Protein AF-A0A2N2KG08-F1 (afdb_monomer_lite)

Secondary structure (DSSP, 8-state):
-HHHHHHHHHHHHHHHHHHHHHHHHGGGSSSPPPGGGTHHHHHHHHHTTSS-HHHHHHHHHHH-

Structure (mmCIF, N/CA/C/O backbone):
data_AF-A0A2N2KG08-F1
#
_entry.id   AF-A0A2N2KG08-F1
#
loop_
_atom_site.group_PDB
_atom_site.id
_atom_site.type_symbol
_atom_site.label_atom_id
_atom_site.label_alt_id
_atom_site.label_comp_id
_atom_site.label_asym_id
_atom_site.label_entity_id
_atom_site.label_seq_id
_atom_site.pdbx_PDB_ins_code
_atom_site.Cartn_x
_atom_site.Cartn_y
_atom_site.Cartn_z
_atom_site.occupancy
_atom_site.B_iso_or_equiv
_atom_site.auth_seq_id
_atom_site.auth_comp_id
_atom_site.auth_asym_id
_atom_site.auth_atom_id
_atom_site.pdbx_PDB_model_num
ATOM 1 N N . MET A 1 1 ? 2.977 18.866 1.247 1.00 62.75 1 MET A N 1
ATOM 2 C CA . MET A 1 1 ? 3.434 17.623 1.913 1.00 62.75 1 MET A CA 1
ATOM 3 C C . MET A 1 1 ? 2.272 16.753 2.385 1.00 62.75 1 MET A C 1
ATOM 5 O O . MET A 1 1 ? 2.252 15.594 2.010 1.00 62.75 1 MET A O 1
ATOM 9 N N . HIS A 1 2 ? 1.278 17.282 3.109 1.00 81.00 2 HIS A N 1
ATOM 10 C CA . HIS A 1 2 ? 0.105 16.503 3.555 1.00 81.00 2 HIS A CA 1
ATOM 11 C C . HIS A 1 2 ? -0.770 15.952 2.410 1.00 81.00 2 HIS A C 1
ATOM 13 O O . HIS A 1 2 ? -1.194 14.805 2.464 1.00 81.00 2 HIS A O 1
ATOM 19 N N . GLU A 1 3 ? -0.963 16.729 1.339 1.00 90.31 3 GLU A N 1
ATOM 20 C CA . GLU A 1 3 ? -1.728 16.324 0.144 1.00 90.31 3 GLU A CA 1
ATOM 21 C C . GLU A 1 3 ? -1.223 15.012 -0.487 1.00 90.31 3 GLU A C 1
ATOM 23 O O . GLU A 1 3 ? -2.016 14.137 -0.813 1.00 90.31 3 GLU A O 1
ATOM 28 N N . LEU A 1 4 ? 0.100 14.837 -0.604 1.00 87.94 4 LEU A N 1
ATOM 29 C CA . LEU A 1 4 ? 0.712 13.640 -1.200 1.00 87.94 4 LEU A CA 1
ATOM 30 C C . LEU A 1 4 ? 0.476 12.385 -0.356 1.00 87.94 4 LEU A C 1
ATOM 32 O O . LEU A 1 4 ? 0.183 11.325 -0.899 1.00 87.94 4 LEU A O 1
ATOM 36 N N . ILE A 1 5 ? 0.582 12.513 0.967 1.00 89.38 5 ILE A N 1
ATOM 37 C CA . ILE A 1 5 ? 0.345 11.402 1.895 1.00 89.38 5 ILE A CA 1
ATOM 38 C C . ILE A 1 5 ? -1.129 10.997 1.838 1.00 89.38 5 ILE A C 1
ATOM 40 O O . ILE A 1 5 ? -1.435 9.816 1.714 1.00 89.38 5 ILE A O 1
ATOM 44 N N . ASN A 1 6 ? -2.041 11.971 1.848 1.00 90.75 6 ASN A N 1
ATOM 45 C CA . ASN A 1 6 ? -3.471 11.704 1.725 1.00 90.75 6 ASN A CA 1
ATOM 46 C C . ASN A 1 6 ? -3.813 11.059 0.376 1.00 90.75 6 ASN A C 1
ATOM 48 O O . ASN A 1 6 ? -4.587 10.108 0.337 1.00 90.75 6 ASN A O 1
ATOM 52 N N . ALA A 1 7 ? -3.208 11.521 -0.722 1.00 92.31 7 ALA A N 1
ATOM 53 C CA . ALA A 1 7 ? -3.384 10.911 -2.036 1.00 92.31 7 ALA A CA 1
ATOM 54 C C . ALA A 1 7 ? -2.899 9.452 -2.055 1.00 92.31 7 ALA A C 1
ATOM 56 O O . ALA A 1 7 ? -3.623 8.582 -2.538 1.00 92.31 7 ALA A O 1
ATOM 57 N N . LEU A 1 8 ? -1.729 9.161 -1.475 1.00 91.00 8 LEU A N 1
ATOM 58 C CA . LEU A 1 8 ? -1.204 7.798 -1.347 1.00 91.00 8 LEU A CA 1
ATOM 59 C C . LEU A 1 8 ? -2.156 6.907 -0.539 1.00 91.00 8 LEU A C 1
ATOM 61 O O . LEU A 1 8 ? -2.540 5.836 -1.005 1.00 91.00 8 LEU A O 1
ATOM 65 N N . LEU A 1 9 ? -2.571 7.370 0.642 1.00 92.75 9 LEU A N 1
ATOM 66 C CA . LEU A 1 9 ? -3.482 6.643 1.526 1.00 92.75 9 LEU A CA 1
ATOM 67 C C . LEU A 1 9 ? -4.825 6.361 0.856 1.00 92.75 9 LEU A C 1
ATOM 69 O O . LEU A 1 9 ? -5.303 5.231 0.897 1.00 92.75 9 LEU A O 1
ATOM 73 N N . ASN A 1 10 ? -5.406 7.361 0.197 1.00 93.62 10 ASN A N 1
ATOM 74 C CA . ASN A 1 10 ? -6.669 7.207 -0.517 1.00 93.62 10 ASN A CA 1
ATOM 75 C C . ASN A 1 10 ? -6.534 6.236 -1.691 1.00 93.62 10 ASN A C 1
ATOM 77 O O . ASN A 1 10 ? -7.433 5.431 -1.914 1.00 93.62 10 ASN A O 1
ATOM 81 N N . THR A 1 11 ? -5.409 6.272 -2.410 1.00 93.19 11 THR A N 1
ATOM 82 C CA . THR A 1 11 ? -5.153 5.360 -3.533 1.00 93.19 11 THR A CA 1
ATOM 83 C C . THR A 1 11 ? -5.000 3.923 -3.040 1.00 93.19 11 THR A C 1
ATOM 85 O O . THR A 1 11 ? -5.671 3.032 -3.553 1.00 93.19 11 THR A O 1
ATOM 88 N N . LEU A 1 12 ? -4.194 3.692 -2.000 1.00 93.69 12 LEU A N 1
ATOM 89 C CA . LEU A 1 12 ? -4.025 2.364 -1.401 1.00 93.69 12 LEU A CA 1
ATOM 90 C C . LEU A 1 12 ? -5.331 1.819 -0.829 1.00 93.69 12 LEU A C 1
ATOM 92 O O . LEU A 1 12 ? -5.660 0.655 -1.046 1.00 93.69 12 LEU A O 1
ATOM 96 N N . ASN A 1 13 ? -6.100 2.666 -0.148 1.00 93.19 13 ASN A N 1
ATOM 97 C CA . ASN A 1 13 ? -7.400 2.279 0.379 1.00 93.19 13 ASN A CA 1
ATOM 98 C C . ASN A 1 13 ? -8.391 1.935 -0.746 1.00 93.19 13 ASN A C 1
ATOM 100 O O . ASN A 1 13 ? -9.106 0.942 -0.653 1.00 93.19 13 ASN A O 1
ATOM 104 N N . ALA A 1 14 ? -8.394 2.710 -1.837 1.00 94.75 14 ALA A N 1
ATOM 105 C CA . ALA A 1 14 ? -9.239 2.456 -3.002 1.00 94.75 14 ALA A CA 1
ATOM 106 C C . ALA A 1 14 ? -8.845 1.174 -3.757 1.00 94.75 14 ALA A C 1
ATOM 108 O O . ALA A 1 14 ? -9.720 0.450 -4.229 1.00 94.75 14 ALA A O 1
ATOM 109 N N . MET A 1 15 ? -7.547 0.875 -3.863 1.00 93.75 15 MET A N 1
ATOM 110 C CA . MET A 1 15 ? -7.056 -0.367 -4.475 1.00 93.75 15 MET A CA 1
ATOM 111 C C . MET A 1 15 ? -7.273 -1.592 -3.573 1.00 93.75 15 MET A C 1
ATOM 113 O O . MET A 1 15 ? -7.369 -2.719 -4.066 1.00 93.75 15 MET A O 1
ATOM 117 N N . GLY A 1 16 ? -7.350 -1.385 -2.259 1.00 93.25 16 GLY A N 1
ATOM 118 C CA . GLY A 1 16 ? -7.594 -2.437 -1.284 1.00 93.25 16 GLY A CA 1
ATOM 119 C C . GLY A 1 16 ? -6.479 -3.488 -1.231 1.00 93.25 16 GLY A C 1
ATOM 120 O O . GLY A 1 16 ? -5.338 -3.270 -1.636 1.00 93.25 16 GLY A O 1
ATOM 121 N N . TYR A 1 17 ? -6.826 -4.675 -0.736 1.00 95.38 17 TYR A N 1
ATOM 122 C CA . TYR A 1 17 ? -5.900 -5.806 -0.615 1.00 95.38 17 TYR A CA 1
ATOM 123 C C . TYR A 1 17 ? -5.275 -6.283 -1.940 1.00 95.38 17 TYR A C 1
ATOM 125 O O . TYR A 1 17 ? -4.075 -6.559 -1.940 1.00 95.38 17 TYR A O 1
ATOM 133 N N . PRO A 1 18 ? -6.007 -6.344 -3.076 1.00 94.94 18 PRO A N 1
ATOM 134 C CA . PRO A 1 18 ? -5.397 -6.660 -4.368 1.00 94.94 18 PRO A CA 1
ATOM 135 C C . PRO A 1 18 ? -4.333 -5.638 -4.777 1.00 94.94 18 PRO A C 1
ATOM 137 O O . PRO A 1 18 ? -3.329 -6.003 -5.381 1.00 94.94 18 PRO A O 1
ATOM 140 N N . GLY A 1 19 ? -4.527 -4.367 -4.410 1.00 93.75 19 GLY A N 1
ATOM 141 C CA . GLY A 1 19 ? -3.537 -3.321 -4.626 1.00 93.75 19 GLY A CA 1
ATOM 142 C C . GLY A 1 19 ? -2.219 -3.595 -3.920 1.00 93.75 19 GLY A C 1
ATOM 143 O O . GLY A 1 19 ? -1.168 -3.483 -4.541 1.00 93.75 19 GLY A O 1
ATOM 144 N N . ILE A 1 20 ? -2.286 -4.009 -2.652 1.00 94.62 20 ILE A N 1
ATOM 145 C CA . ILE A 1 20 ? -1.104 -4.399 -1.872 1.00 94.62 20 ILE A CA 1
ATOM 146 C C . ILE A 1 20 ? -0.371 -5.548 -2.570 1.00 94.62 20 ILE A C 1
ATOM 148 O O . ILE A 1 20 ? 0.830 -5.447 -2.788 1.00 94.62 20 ILE A O 1
ATOM 152 N N . PHE A 1 21 ? -1.087 -6.598 -2.980 1.00 94.75 21 PHE A N 1
ATOM 153 C CA . PHE A 1 21 ? -0.488 -7.742 -3.673 1.00 94.75 21 PHE A CA 1
ATOM 154 C C . PHE A 1 21 ? 0.224 -7.334 -4.970 1.00 94.75 21 PHE A C 1
ATOM 156 O O . PHE A 1 21 ? 1.377 -7.696 -5.177 1.00 94.75 21 PHE A O 1
ATOM 163 N N . VAL A 1 22 ? -0.436 -6.551 -5.831 1.00 93.00 22 VAL A N 1
ATOM 164 C CA . VAL A 1 22 ? 0.143 -6.125 -7.115 1.00 93.00 22 VAL A CA 1
ATOM 165 C C . VAL A 1 22 ? 1.349 -5.216 -6.902 1.00 93.00 22 VAL A C 1
ATOM 167 O O . VAL A 1 22 ? 2.374 -5.416 -7.544 1.00 93.00 22 VAL A O 1
ATOM 170 N N . LEU A 1 23 ? 1.249 -4.237 -5.999 1.00 92.88 23 LEU A N 1
ATOM 171 C CA . LEU A 1 23 ? 2.351 -3.314 -5.721 1.00 92.88 23 LEU A CA 1
ATOM 172 C C . LEU A 1 23 ? 3.561 -4.040 -5.124 1.00 92.88 23 LEU A C 1
ATOM 174 O O . LEU A 1 23 ? 4.688 -3.709 -5.474 1.00 92.88 23 LEU A O 1
ATOM 178 N N . MET A 1 24 ? 3.333 -5.053 -4.287 1.00 93.81 24 MET A N 1
ATOM 179 C CA . MET A 1 24 ? 4.400 -5.892 -3.735 1.00 93.81 24 MET A CA 1
ATOM 180 C C . MET A 1 24 ? 4.988 -6.837 -4.791 1.00 93.81 24 MET A C 1
ATOM 182 O O . MET A 1 24 ? 6.201 -6.953 -4.882 1.00 93.81 24 MET A O 1
ATOM 186 N N . ALA A 1 25 ? 4.180 -7.402 -5.692 1.00 92.06 25 ALA A N 1
ATOM 187 C CA . ALA A 1 25 ? 4.693 -8.162 -6.840 1.00 92.06 25 ALA A CA 1
ATOM 188 C C . ALA A 1 25 ? 5.525 -7.309 -7.807 1.00 92.06 25 ALA A C 1
ATOM 190 O O . ALA A 1 25 ? 6.421 -7.809 -8.491 1.00 92.06 25 ALA A O 1
ATOM 191 N N . MET A 1 26 ? 5.261 -6.002 -7.853 1.00 91.38 26 MET A N 1
ATOM 192 C CA . MET A 1 26 ? 6.060 -5.055 -8.624 1.00 91.38 26 MET A CA 1
ATOM 193 C C . MET A 1 26 ? 7.415 -4.727 -7.982 1.00 91.38 26 MET A C 1
ATOM 195 O O . MET A 1 26 ? 8.250 -4.138 -8.671 1.00 91.38 26 MET A O 1
ATOM 199 N N . GLU A 1 27 ? 7.678 -5.126 -6.732 1.00 87.19 27 GLU A N 1
ATOM 200 C CA . GLU A 1 27 ? 8.970 -4.934 -6.050 1.00 87.19 27 GLU A CA 1
ATOM 201 C C . GLU A 1 27 ? 10.132 -5.571 -6.838 1.00 87.19 27 GLU A C 1
ATOM 203 O O . GLU A 1 27 ? 11.209 -4.987 -6.925 1.00 87.19 27 GLU A O 1
ATOM 208 N N . SER A 1 28 ? 9.889 -6.705 -7.513 1.00 80.00 28 SER A N 1
ATOM 209 C CA . SER A 1 28 ? 10.873 -7.408 -8.361 1.00 80.00 28 SER A CA 1
ATOM 210 C C . SER A 1 28 ? 10.791 -7.041 -9.859 1.00 80.00 28 SER A C 1
ATOM 212 O O . SER A 1 28 ? 11.385 -7.699 -10.715 1.00 80.00 28 SER A O 1
ATOM 214 N N . SER A 1 29 ? 10.016 -6.011 -10.217 1.00 86.12 29 SER A N 1
ATOM 215 C CA . SER A 1 29 ? 9.774 -5.632 -11.617 1.00 86.12 29 SER A CA 1
ATOM 216 C C . SER A 1 29 ? 10.780 -4.605 -12.160 1.00 86.12 29 SER A C 1
ATOM 218 O O . SER A 1 29 ? 11.667 -4.125 -11.460 1.00 86.12 29 SER A O 1
ATOM 220 N N . ILE A 1 30 ? 10.622 -4.229 -13.436 1.00 83.12 30 ILE A N 1
ATOM 221 C CA . ILE A 1 30 ? 11.438 -3.197 -14.106 1.00 83.12 30 ILE A CA 1
ATOM 222 C C . ILE A 1 30 ? 11.286 -1.826 -13.417 1.00 83.12 30 ILE A C 1
ATOM 224 O O . ILE A 1 30 ? 12.209 -1.013 -13.454 1.00 83.12 30 ILE A O 1
ATOM 228 N N . ILE A 1 31 ? 10.133 -1.574 -12.784 1.00 84.75 31 ILE A N 1
ATOM 229 C CA . ILE A 1 31 ? 9.873 -0.387 -11.961 1.00 84.75 31 ILE A CA 1
ATOM 230 C C . ILE A 1 31 ? 9.660 -0.875 -10.521 1.00 84.75 31 ILE A C 1
ATOM 232 O O . ILE A 1 31 ? 8.516 -1.123 -10.132 1.00 84.75 31 ILE A O 1
ATOM 236 N N . PRO A 1 32 ? 10.739 -1.064 -9.742 1.00 82.62 32 PRO A N 1
ATOM 237 C CA . PRO A 1 32 ? 10.632 -1.591 -8.391 1.00 82.62 32 PRO A CA 1
ATOM 238 C C . PRO A 1 32 ? 9.882 -0.598 -7.500 1.00 82.62 32 PRO A C 1
ATOM 240 O O . PRO A 1 32 ? 10.276 0.564 -7.366 1.00 82.62 32 PRO A O 1
ATOM 243 N N . VAL A 1 33 ? 8.787 -1.060 -6.900 1.00 88.31 33 VAL A N 1
ATOM 244 C CA . VAL A 1 33 ? 8.045 -0.307 -5.885 1.00 88.31 33 VAL A CA 1
ATOM 245 C C 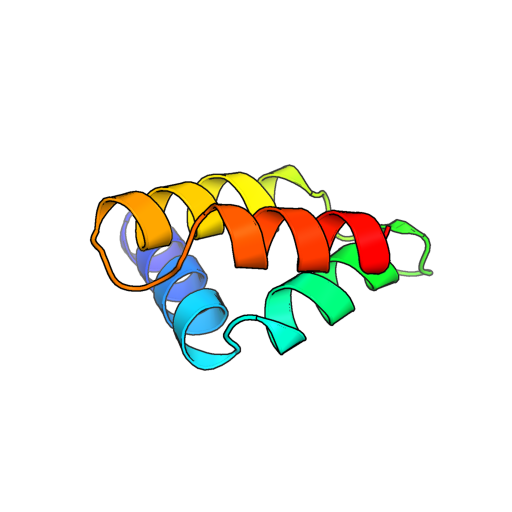. VAL A 1 33 ? 8.594 -0.700 -4.509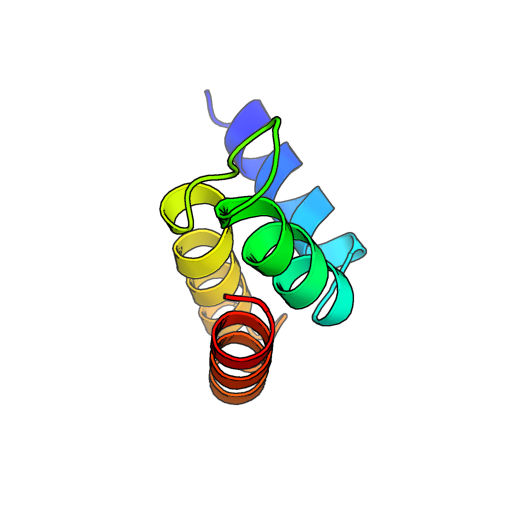 1.00 88.31 33 VA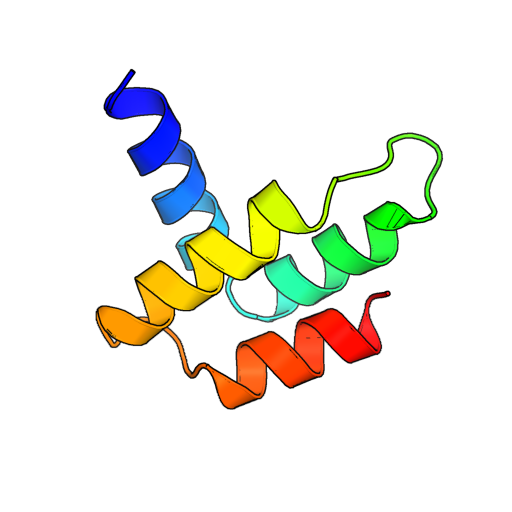L A C 1
ATOM 247 O O . VAL A 1 33 ? 8.549 -1.883 -4.181 1.00 88.31 33 VAL A O 1
ATOM 250 N N . PRO A 1 34 ? 9.098 0.243 -3.691 1.00 89.19 34 PRO A N 1
ATOM 251 C CA . PRO A 1 34 ? 9.597 -0.083 -2.358 1.00 89.19 34 PRO A CA 1
ATOM 252 C C . PRO A 1 34 ? 8.443 -0.453 -1.422 1.00 89.19 34 PRO A C 1
ATOM 254 O O . PRO A 1 34 ? 7.430 0.258 -1.363 1.00 89.19 34 PRO A O 1
ATOM 257 N N . SER A 1 35 ? 8.606 -1.522 -0.645 1.00 91.56 35 SER A N 1
ATOM 258 C CA . SER A 1 35 ? 7.585 -1.993 0.298 1.00 91.56 35 SER A CA 1
ATOM 259 C C . SER A 1 35 ? 7.264 -0.972 1.405 1.00 91.56 35 SER A C 1
ATOM 261 O O . SER A 1 35 ? 6.149 -0.969 1.937 1.00 91.56 35 SER A O 1
ATOM 263 N N . GLU A 1 36 ? 8.151 -0.010 1.683 1.00 90.88 36 GLU A N 1
ATOM 264 C CA . GLU A 1 36 ? 7.923 1.113 2.607 1.00 90.88 36 GLU A CA 1
ATOM 265 C C . GLU A 1 36 ? 6.842 2.097 2.131 1.00 90.88 36 GLU A C 1
ATOM 267 O O . GLU A 1 36 ? 6.270 2.826 2.945 1.00 90.88 36 GLU A O 1
ATOM 272 N N . PHE A 1 37 ? 6.522 2.117 0.833 1.00 89.56 37 PHE A N 1
ATOM 273 C CA . PHE A 1 37 ? 5.417 2.920 0.298 1.00 89.56 37 PHE A CA 1
ATOM 274 C C . PHE A 1 37 ? 4.070 2.193 0.338 1.00 89.56 37 PHE A C 1
ATOM 276 O O . PHE A 1 37 ? 3.041 2.820 0.094 1.00 89.56 37 PHE A O 1
ATOM 283 N N . VAL A 1 38 ? 4.059 0.897 0.661 1.00 93.69 38 VAL A N 1
ATOM 284 C CA . VAL A 1 38 ? 2.854 0.056 0.647 1.00 93.69 38 VAL A CA 1
ATOM 285 C C . VAL A 1 38 ? 2.490 -0.391 2.061 1.00 93.69 38 VAL A C 1
ATOM 287 O O . VAL A 1 38 ? 1.380 -0.129 2.529 1.00 93.69 38 VAL A O 1
ATOM 290 N N . MET A 1 39 ? 3.432 -1.010 2.777 1.00 94.50 39 MET A N 1
ATOM 291 C CA . MET A 1 39 ? 3.175 -1.678 4.056 1.00 94.50 39 MET A CA 1
ATOM 292 C C . MET A 1 39 ? 2.926 -0.710 5.225 1.00 94.50 39 MET A C 1
ATOM 294 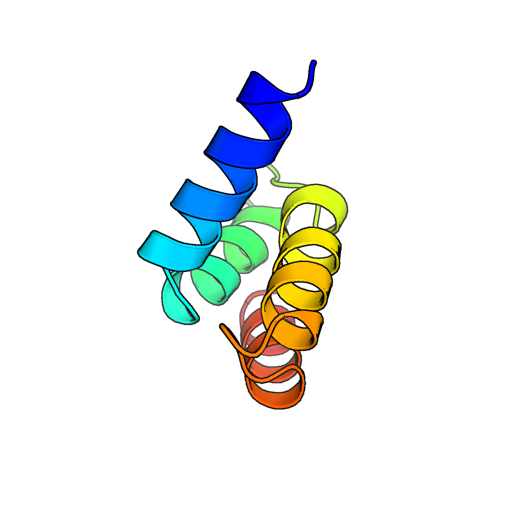O O . MET A 1 39 ? 1.931 -0.900 5.929 1.00 94.50 39 MET A O 1
ATOM 298 N N . PRO A 1 40 ? 3.727 0.352 5.455 1.00 94.38 40 PRO A N 1
ATOM 299 C CA . PRO A 1 40 ? 3.431 1.331 6.504 1.00 94.38 40 PRO A CA 1
ATOM 300 C C . PRO A 1 40 ? 2.098 2.073 6.293 1.00 94.38 40 PRO A C 1
ATOM 302 O O . PRO A 1 40 ? 1.326 2.165 7.250 1.00 94.38 40 PRO A O 1
ATOM 305 N N . PRO A 1 41 ? 1.748 2.545 5.076 1.00 93.69 41 PRO A N 1
ATOM 306 C CA . PRO A 1 41 ? 0.428 3.122 4.821 1.00 93.69 41 PRO A CA 1
ATOM 307 C C . PRO A 1 41 ? -0.722 2.118 4.997 1.00 93.69 41 PRO A C 1
ATOM 309 O O . PRO A 1 41 ? -1.743 2.473 5.583 1.00 93.69 41 PRO A O 1
ATOM 312 N N . ALA A 1 42 ? -0.557 0.859 4.573 1.00 94.75 42 ALA A N 1
ATOM 313 C CA . ALA A 1 42 ? -1.539 -0.198 4.834 1.00 94.75 42 ALA A CA 1
ATOM 314 C C . ALA A 1 42 ? -1.705 -0.471 6.340 1.00 94.75 42 ALA A C 1
ATOM 316 O O . ALA A 1 42 ? -2.825 -0.636 6.821 1.00 94.75 42 ALA A O 1
ATOM 317 N N . GLY A 1 43 ? -0.612 -0.445 7.108 1.00 94.75 43 GLY A N 1
ATOM 318 C CA . GLY A 1 43 ? -0.634 -0.528 8.569 1.00 94.75 43 GLY A CA 1
ATOM 319 C C . GLY A 1 43 ? -1.345 0.660 9.221 1.00 94.75 43 GLY A C 1
ATOM 320 O O . GLY A 1 43 ? -2.127 0.478 10.154 1.00 94.75 43 GLY A O 1
ATOM 321 N N . TYR A 1 44 ? -1.150 1.869 8.692 1.00 94.88 44 TYR A N 1
ATOM 322 C CA . TYR A 1 44 ? -1.866 3.065 9.137 1.00 94.88 44 TYR A CA 1
ATOM 323 C C . TYR A 1 44 ? -3.372 2.980 8.842 1.00 94.88 44 TYR A C 1
ATOM 325 O O . TYR A 1 44 ? -4.192 3.249 9.721 1.00 94.88 44 TYR A O 1
ATOM 333 N N . LEU A 1 45 ? -3.758 2.543 7.640 1.00 94.12 45 LEU A N 1
ATOM 334 C CA . LEU A 1 45 ? -5.159 2.287 7.283 1.00 94.12 45 LEU A CA 1
ATOM 335 C C . LEU A 1 45 ? -5.769 1.175 8.148 1.00 94.12 45 LEU A C 1
ATOM 337 O O . LEU A 1 45 ? -6.929 1.280 8.551 1.00 94.12 45 LEU A O 1
ATOM 341 N N . ALA A 1 46 ? -4.986 0.151 8.494 1.00 95.69 46 ALA A N 1
ATOM 342 C CA . ALA A 1 46 ? -5.426 -0.910 9.388 1.00 95.69 46 ALA A CA 1
ATOM 343 C C . ALA A 1 46 ? -5.652 -0.417 10.821 1.00 95.69 46 ALA A C 1
ATOM 345 O O . ALA A 1 46 ? -6.661 -0.753 11.438 1.00 95.69 46 ALA A O 1
ATOM 346 N N . HIS A 1 47 ? -4.773 0.449 11.327 1.00 95.25 47 HIS A N 1
ATOM 347 C CA . HIS A 1 47 ? -4.962 1.105 12.620 1.00 95.25 47 HIS A CA 1
ATOM 348 C C . HIS A 1 47 ? -6.217 1.997 12.642 1.00 95.25 47 HIS A C 1
ATOM 350 O O . HIS A 1 47 ? -6.908 2.067 13.654 1.00 95.25 47 HIS A O 1
ATOM 356 N N . GLN A 1 48 ? -6.553 2.649 11.525 1.00 94.62 48 GLN A N 1
ATOM 357 C CA . GLN A 1 48 ? -7.798 3.418 11.384 1.00 94.62 48 GLN A CA 1
ATOM 358 C C . GLN A 1 48 ? -9.054 2.544 11.193 1.00 94.62 48 GLN A C 1
ATOM 360 O O . GLN A 1 48 ? -10.151 3.080 11.045 1.00 94.62 48 GLN A O 1
ATOM 365 N N . GLY A 1 49 ? -8.917 1.214 11.170 1.00 93.25 49 GLY A N 1
ATOM 366 C CA . GLY A 1 49 ? -10.025 0.277 10.967 1.00 93.25 49 GLY A CA 1
ATOM 367 C C . GLY A 1 49 ? -10.514 0.172 9.520 1.00 93.25 49 GLY A C 1
ATOM 368 O O . GLY A 1 49 ? -11.550 -0.442 9.277 1.00 93.25 49 GLY A O 1
ATOM 369 N N . GLN A 1 50 ? -9.791 0.749 8.555 1.00 93.81 50 GLN A N 1
ATOM 370 C CA . GLN A 1 50 ? -10.144 0.680 7.131 1.00 93.81 50 GLN A CA 1
ATOM 371 C C . GLN A 1 50 ? -9.631 -0.605 6.463 1.00 93.81 50 GLN A C 1
ATOM 373 O O . GLN A 1 50 ? -10.188 -1.054 5.465 1.00 93.81 50 GLN A O 1
ATOM 378 N N . MET A 1 51 ? -8.598 -1.231 7.034 1.00 93.81 51 MET A N 1
ATOM 379 C CA . MET A 1 51 ? -8.032 -2.500 6.570 1.00 93.81 51 MET A CA 1
ATOM 380 C C . MET A 1 51 ? -7.790 -3.469 7.734 1.00 93.81 51 MET A C 1
ATOM 382 O O . MET A 1 51 ? -7.695 -3.082 8.894 1.00 93.81 51 MET A O 1
ATOM 386 N N . ASN A 1 52 ? -7.657 -4.755 7.430 1.00 95.38 52 ASN A N 1
ATOM 387 C CA . ASN A 1 52 ? -7.217 -5.768 8.376 1.00 95.38 52 ASN A CA 1
ATOM 388 C C . ASN A 1 52 ? -5.711 -5.986 8.203 1.00 95.38 52 ASN A C 1
ATOM 390 O O . ASN A 1 52 ? -5.256 -6.386 7.129 1.00 95.38 52 ASN A O 1
ATOM 394 N N . ILE A 1 53 ? -4.960 -5.757 9.280 1.00 94.62 53 ILE A N 1
ATOM 395 C CA . ILE A 1 53 ? -3.500 -5.891 9.312 1.00 94.62 53 ILE A CA 1
ATOM 396 C C . ILE A 1 53 ? -3.034 -7.283 8.856 1.00 94.62 53 ILE A C 1
ATOM 398 O O . ILE A 1 53 ? -2.073 -7.391 8.102 1.00 94.62 53 ILE A O 1
ATOM 402 N N . TRP A 1 54 ? -3.743 -8.350 9.235 1.00 96.25 54 TRP A N 1
ATOM 403 C CA . TRP A 1 54 ? -3.365 -9.722 8.894 1.00 96.25 54 TRP A CA 1
ATOM 404 C C . TRP A 1 54 ? -3.538 -10.005 7.407 1.00 96.25 54 TRP A C 1
ATOM 406 O O . TRP A 1 54 ? -2.680 -10.635 6.797 1.00 96.25 5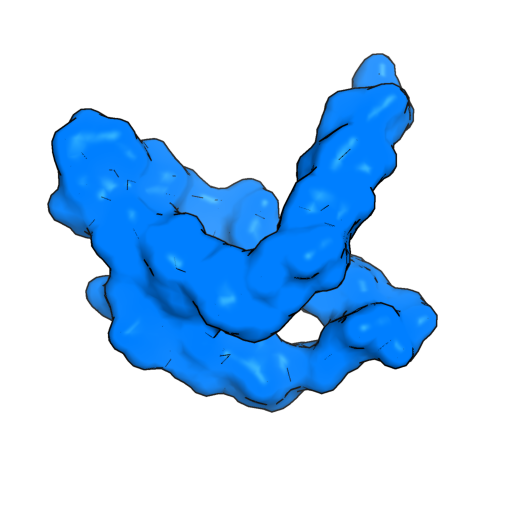4 TRP A O 1
ATOM 416 N N . ILE A 1 55 ? -4.618 -9.500 6.807 1.00 95.31 55 ILE A N 1
ATOM 417 C CA . ILE A 1 55 ? -4.863 -9.655 5.369 1.00 95.31 55 ILE A CA 1
ATOM 418 C C . ILE A 1 55 ? -3.837 -8.841 4.577 1.00 95.31 55 ILE A C 1
ATOM 420 O O . ILE A 1 55 ? -3.299 -9.345 3.596 1.00 95.31 55 ILE A O 1
ATOM 424 N N . ALA A 1 56 ? -3.520 -7.618 5.017 1.00 94.81 56 ALA A N 1
ATOM 425 C CA . ALA A 1 56 ? -2.484 -6.796 4.394 1.00 94.81 56 ALA A CA 1
ATOM 426 C C . ALA A 1 56 ? -1.110 -7.488 4.421 1.00 94.81 56 ALA A C 1
ATOM 428 O O . ALA A 1 56 ? -0.436 -7.528 3.396 1.00 94.81 56 ALA A O 1
ATOM 429 N N . ILE A 1 57 ? -0.734 -8.094 5.556 1.00 94.62 57 ILE A N 1
ATOM 430 C CA . ILE A 1 57 ? 0.501 -8.883 5.680 1.00 94.62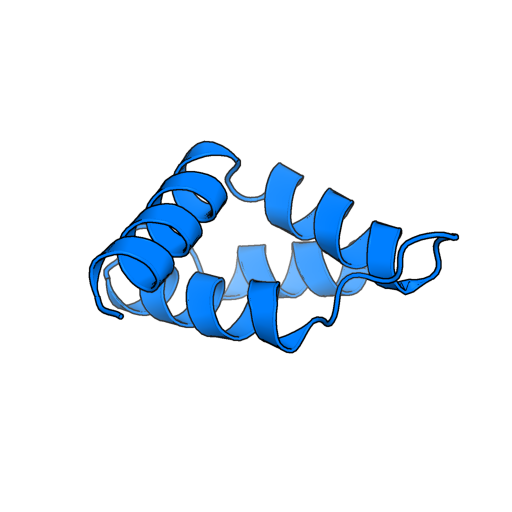 57 ILE A CA 1
ATOM 431 C C . ILE A 1 57 ? 0.480 -10.076 4.726 1.00 94.62 57 ILE A C 1
ATOM 433 O O . ILE A 1 57 ? 1.409 -10.225 3.944 1.00 94.62 57 ILE A O 1
ATOM 437 N N . ILE A 1 58 ? -0.585 -10.886 4.734 1.00 96.38 58 ILE A N 1
ATOM 438 C CA . ILE A 1 58 ? -0.695 -12.056 3.848 1.00 96.38 58 ILE A CA 1
ATOM 439 C C . ILE A 1 58 ? -0.560 -11.642 2.381 1.00 96.38 58 ILE A C 1
ATOM 441 O O . ILE A 1 58 ? 0.184 -12.265 1.635 1.00 96.38 58 ILE A O 1
ATOM 445 N N . MET A 1 59 ? -1.244 -10.578 1.967 1.00 95.44 59 MET A N 1
ATOM 446 C CA . MET A 1 59 ? -1.207 -10.104 0.582 1.00 95.44 59 MET A CA 1
ATOM 447 C C . MET A 1 59 ? 0.156 -9.543 0.199 1.00 95.44 59 MET A C 1
ATOM 449 O O . MET A 1 59 ? 0.606 -9.777 -0.918 1.00 95.44 59 MET A O 1
ATOM 453 N N . GLY A 1 60 ? 0.829 -8.848 1.119 1.00 93.44 60 GLY A N 1
ATOM 454 C CA . GLY A 1 60 ? 2.185 -8.374 0.881 1.00 93.44 60 GLY A CA 1
ATOM 455 C C . GLY A 1 60 ? 3.198 -9.512 0.787 1.00 93.44 60 GLY A C 1
ATOM 456 O O . GLY A 1 60 ? 4.032 -9.505 -0.110 1.00 93.44 60 GLY A O 1
ATOM 457 N N . THR A 1 61 ? 3.077 -10.528 1.644 1.00 93.50 61 THR A N 1
ATOM 458 C CA . THR A 1 61 ? 3.932 -11.725 1.612 1.00 93.50 61 THR A CA 1
ATOM 459 C C . THR A 1 61 ? 3.667 -12.616 0.402 1.00 93.50 61 THR A C 1
ATOM 461 O O . THR A 1 61 ? 4.582 -13.278 -0.059 1.00 93.50 61 THR A O 1
ATOM 464 N N . LEU A 1 62 ? 2.434 -12.673 -0.106 1.00 93.38 62 LEU A N 1
ATOM 465 C CA . LEU A 1 62 ? 2.128 -13.423 -1.328 1.00 93.38 62 LEU A CA 1
ATOM 466 C C . LEU A 1 62 ? 2.582 -12.690 -2.597 1.00 93.38 62 LEU A C 1
ATOM 468 O O . LEU A 1 62 ? 2.763 -13.340 -3.623 1.00 93.38 62 LEU A O 1
ATOM 472 N N . GLY A 1 63 ? 2.677 -11.359 -2.545 1.00 88.56 63 GLY A N 1
ATOM 473 C CA . GLY A 1 63 ? 3.087 -10.531 -3.676 1.00 88.56 63 GLY A CA 1
ATOM 474 C C . GLY A 1 63 ? 4.602 -10.491 -3.881 1.00 88.56 63 GLY A C 1
ATOM 475 O O . GLY A 1 63 ? 5.032 -10.584 -5.023 1.00 88.56 63 GLY A O 1
ATOM 476 N N . SER A 1 64 ? 5.377 -10.350 -2.801 1.00 84.06 64 SER A N 1
ATOM 477 C CA . SER A 1 64 ? 6.856 -10.311 -2.802 1.00 84.06 64 SER A CA 1
ATOM 478 C C . SER A 1 64 ? 7.459 -11.695 -3.068 1.00 84.06 64 SER A C 1
ATOM 480 O O . SER A 1 64 ? 8.377 -11.797 -3.914 1.00 84.06 64 SER A O 1
#

Sequence (64 aa):
MHELINALLNTLNAMGYPGIFVLMAMESSIIPVPSEFVMPPAGYLAHQGQMNIWIAIIMGTLGS

Radius of gyration: 11.02 Å; chains: 1; bounding box: 22×31×27 Å

Foldseek 3Di:
DVVVLVVLLVVLLVCALVSLLQLLLCCPPPNHRDCVSRLVSQVVCVVVVSHPNVSSVVSNVNND

pLDDT: mean 91.57, std 5.25, range [62.75, 96.38]